Protein AF-A0A497R1B8-F1 (afdb_monomer_lite)

Radius of gyration: 15.4 Å; chains: 1; bounding box: 36×35×42 Å

Structure (mmCIF, N/CA/C/O backbone):
data_AF-A0A497R1B8-F1
#
_entry.id   AF-A0A497R1B8-F1
#
loop_
_atom_site.group_PDB
_atom_site.id
_atom_site.type_symbol
_atom_site.label_atom_id
_atom_site.label_alt_id
_atom_site.label_comp_id
_atom_site.label_asym_id
_atom_site.label_entity_id
_atom_site.label_seq_id
_atom_site.pdbx_PDB_ins_code
_atom_site.Cartn_x
_atom_site.Cartn_y
_atom_site.Cartn_z
_atom_site.occupancy
_atom_site.B_iso_or_equiv
_atom_site.auth_seq_id
_atom_site.auth_comp_id
_atom_site.auth_asym_id
_atom_site.auth_atom_id
_atom_site.pdbx_PDB_model_num
ATOM 1 N N . MET A 1 1 ? 5.845 8.841 -19.211 1.00 58.16 1 MET A N 1
ATOM 2 C CA . MET A 1 1 ? 5.271 8.206 -18.001 1.00 58.16 1 MET A CA 1
ATOM 3 C C . MET A 1 1 ? 5.589 6.725 -17.866 1.00 58.16 1 MET A C 1
ATOM 5 O O . MET A 1 1 ? 6.287 6.414 -16.918 1.00 58.16 1 MET A O 1
ATOM 9 N N . LYS A 1 2 ? 5.209 5.824 -18.794 1.00 64.44 2 LYS A N 1
ATOM 10 C CA . LYS A 1 2 ? 5.626 4.397 -18.723 1.00 64.44 2 LYS A CA 1
ATOM 11 C C . LYS A 1 2 ? 7.143 4.205 -18.540 1.00 64.44 2 LYS A C 1
ATOM 13 O O . LYS A 1 2 ? 7.557 3.346 -17.780 1.00 64.44 2 LYS A O 1
ATOM 18 N N . ARG A 1 3 ? 7.952 5.076 -19.156 1.00 76.25 3 ARG A N 1
ATOM 19 C CA . ARG A 1 3 ? 9.421 5.089 -19.032 1.00 76.25 3 ARG A CA 1
ATOM 20 C C . ARG A 1 3 ? 9.939 5.294 -17.597 1.00 76.25 3 ARG A C 1
ATOM 22 O O . ARG A 1 3 ? 11.052 4.879 -17.313 1.00 76.25 3 ARG A O 1
ATOM 29 N N . PHE A 1 4 ? 9.158 5.913 -16.705 1.00 87.31 4 PHE A N 1
ATOM 30 C CA . PHE A 1 4 ? 9.570 6.095 -15.308 1.00 87.31 4 PHE A CA 1
ATOM 31 C C . PHE A 1 4 ? 9.379 4.833 -14.464 1.00 87.31 4 PHE A C 1
ATOM 33 O O . PHE A 1 4 ? 10.143 4.627 -13.535 1.00 87.31 4 PHE A O 1
ATOM 40 N N . LEU A 1 5 ? 8.431 3.956 -14.818 1.00 90.00 5 LEU A N 1
ATOM 41 C CA . LEU A 1 5 ? 8.238 2.665 -14.139 1.00 90.00 5 LEU A CA 1
ATOM 42 C C . LEU A 1 5 ? 9.390 1.684 -14.401 1.00 90.00 5 LEU A C 1
ATOM 44 O O . LEU A 1 5 ? 9.556 0.724 -13.665 1.00 90.00 5 LEU A O 1
ATOM 48 N N . THR A 1 6 ? 10.191 1.929 -15.435 1.00 91.38 6 THR A N 1
ATOM 49 C CA . THR A 1 6 ? 11.365 1.125 -15.799 1.00 91.38 6 THR A CA 1
ATOM 50 C C . THR A 1 6 ? 12.667 1.911 -15.642 1.00 91.38 6 THR A C 1
ATOM 52 O O . THR A 1 6 ? 13.669 1.563 -16.260 1.00 91.38 6 THR A O 1
ATOM 55 N N . HIS A 1 7 ? 12.647 3.028 -14.911 1.00 93.62 7 HIS A N 1
ATOM 56 C CA . HIS A 1 7 ? 13.843 3.836 -14.686 1.00 93.62 7 HIS A CA 1
ATOM 57 C C . HIS A 1 7 ? 14.803 3.104 -13.739 1.00 93.62 7 HIS A C 1
ATOM 59 O O . HIS A 1 7 ? 14.332 2.413 -12.847 1.00 93.62 7 HIS A O 1
ATOM 65 N N . GLU A 1 8 ? 16.120 3.256 -13.895 1.00 92.81 8 GLU A N 1
ATOM 66 C CA . GLU A 1 8 ? 17.122 2.593 -13.035 1.00 92.81 8 GLU A CA 1
ATOM 67 C C . GLU A 1 8 ? 17.074 3.096 -11.585 1.00 92.81 8 GLU A C 1
ATOM 69 O O . GLU A 1 8 ? 17.085 2.298 -10.650 1.00 92.81 8 GLU A O 1
ATOM 74 N N . GLU A 1 9 ? 16.935 4.412 -11.409 1.00 93.69 9 GLU A N 1
ATOM 75 C CA . GLU A 1 9 ? 16.706 5.064 -10.112 1.00 93.69 9 GLU A CA 1
ATOM 76 C C . GLU A 1 9 ? 15.385 4.605 -9.450 1.00 93.69 9 GLU A C 1
ATOM 78 O O . GLU A 1 9 ? 14.306 4.923 -9.974 1.00 93.69 9 GLU A O 1
ATOM 83 N N . PRO A 1 10 ? 15.432 3.909 -8.296 1.00 93.12 10 PRO A N 1
ATOM 84 C CA . PRO A 1 10 ? 14.233 3.425 -7.615 1.00 93.12 10 PRO A CA 1
ATOM 85 C C . PRO A 1 10 ? 13.273 4.530 -7.188 1.00 93.12 10 PRO A C 1
ATOM 87 O O . PRO A 1 10 ? 12.062 4.375 -7.338 1.00 93.12 10 PRO A O 1
ATOM 90 N N . LEU A 1 11 ? 13.796 5.679 -6.749 1.00 90.06 11 LEU A N 1
ATOM 91 C CA . LEU A 1 11 ? 12.966 6.808 -6.329 1.00 90.06 11 LEU A CA 1
ATOM 92 C C . LEU A 1 11 ? 12.054 7.304 -7.462 1.00 90.06 11 LEU A C 1
ATOM 94 O O . LEU A 1 11 ? 10.923 7.732 -7.231 1.00 90.06 11 LEU A O 1
ATOM 98 N N . LEU A 1 12 ? 12.523 7.242 -8.713 1.00 92.25 12 LEU A N 1
ATOM 99 C CA . LEU A 1 12 ? 11.717 7.629 -9.870 1.00 92.25 12 LEU A CA 1
ATOM 100 C C . LEU A 1 12 ? 10.644 6.589 -10.203 1.00 92.25 12 LEU A C 1
ATOM 102 O O . LEU A 1 12 ? 9.555 6.977 -10.633 1.00 92.25 12 LEU A O 1
ATOM 106 N N . ARG A 1 13 ? 10.907 5.298 -9.963 1.00 94.44 13 ARG A N 1
ATOM 107 C CA . ARG A 1 13 ? 9.890 4.243 -10.097 1.00 94.44 13 ARG A CA 1
ATOM 108 C C . ARG A 1 13 ? 8.805 4.394 -9.037 1.00 94.44 13 ARG A C 1
ATOM 110 O O . ARG A 1 13 ? 7.627 4.411 -9.381 1.00 94.44 13 ARG A O 1
ATOM 117 N N . GLU A 1 14 ? 9.190 4.584 -7.779 1.00 91.88 14 GLU A N 1
ATOM 118 C CA . GLU A 1 14 ? 8.262 4.779 -6.662 1.00 91.88 14 GLU A CA 1
ATOM 119 C C . GLU A 1 14 ? 7.360 6.000 -6.902 1.00 91.88 14 GLU A C 1
ATOM 121 O O . GLU A 1 14 ? 6.130 5.886 -6.900 1.00 91.88 14 GLU A O 1
ATOM 126 N N . LYS A 1 15 ? 7.962 7.154 -7.230 1.00 89.56 15 LYS A N 1
ATOM 127 C CA . LYS A 1 15 ? 7.222 8.380 -7.561 1.00 89.56 15 LYS A CA 1
ATOM 128 C C . LYS A 1 15 ? 6.321 8.208 -8.777 1.00 89.56 15 LYS A C 1
ATOM 130 O O . LYS A 1 15 ? 5.255 8.816 -8.831 1.00 89.56 15 LYS A O 1
ATOM 135 N N . ALA A 1 16 ? 6.708 7.386 -9.751 1.00 92.00 16 ALA A N 1
ATOM 136 C CA . ALA A 1 16 ? 5.845 7.081 -10.882 1.00 92.00 16 ALA A CA 1
ATOM 137 C C . ALA A 1 16 ? 4.613 6.276 -10.458 1.00 92.00 16 ALA A C 1
ATOM 139 O O . ALA A 1 16 ? 3.514 6.616 -10.891 1.00 92.00 16 ALA A O 1
ATOM 140 N N . VAL A 1 17 ? 4.766 5.259 -9.603 1.00 92.25 17 VAL A N 1
ATOM 141 C CA . VAL A 1 17 ? 3.620 4.507 -9.063 1.00 92.25 17 VAL A CA 1
ATOM 142 C C . VAL A 1 17 ? 2.705 5.446 -8.278 1.00 92.25 17 VAL A C 1
ATOM 144 O O . VAL A 1 17 ? 1.513 5.507 -8.570 1.00 92.25 17 VAL A O 1
ATOM 147 N N . GLN A 1 18 ? 3.271 6.246 -7.367 1.00 88.12 18 GLN A N 1
ATOM 148 C CA . GLN A 1 18 ? 2.544 7.261 -6.600 1.00 88.12 18 GLN A CA 1
ATOM 149 C C . GLN A 1 18 ? 1.752 8.214 -7.493 1.00 88.12 18 GLN A C 1
ATOM 151 O O . GLN A 1 18 ? 0.570 8.448 -7.262 1.00 88.12 18 GLN A O 1
ATOM 156 N N . PHE A 1 19 ? 2.416 8.796 -8.489 1.00 87.88 19 PHE A N 1
ATOM 157 C CA . PHE A 1 19 ? 1.807 9.811 -9.331 1.00 87.88 19 PHE A CA 1
ATOM 158 C C . PHE A 1 19 ? 0.716 9.212 -10.215 1.00 87.88 19 PHE A C 1
ATOM 160 O O . PHE A 1 19 ? -0.300 9.854 -10.435 1.00 87.88 19 PHE A O 1
ATOM 167 N N . LEU A 1 20 ? 0.911 7.997 -10.737 1.00 88.62 20 LEU A N 1
ATOM 168 C CA . LEU A 1 20 ? -0.019 7.376 -11.679 1.00 88.62 20 LEU A CA 1
ATOM 169 C C . LEU A 1 20 ? -1.240 6.741 -11.008 1.00 88.62 20 LEU A C 1
ATOM 171 O O . LEU A 1 20 ? -2.282 6.652 -11.657 1.00 88.62 20 LEU A O 1
ATOM 175 N N . GLU A 1 21 ? -1.129 6.307 -9.750 1.00 88.44 21 GLU A N 1
ATOM 176 C CA . GLU A 1 21 ? -2.211 5.650 -9.003 1.00 88.44 21 GLU A CA 1
ATOM 177 C C . GLU A 1 21 ? -3.551 6.402 -9.076 1.00 88.44 21 GLU A C 1
ATOM 179 O O . GLU A 1 21 ? -4.524 5.788 -9.523 1.00 88.44 21 GLU A O 1
ATOM 184 N N . PRO A 1 22 ? -3.650 7.698 -8.717 1.00 84.06 22 PRO A N 1
ATOM 185 C CA . PRO A 1 22 ? -4.937 8.394 -8.714 1.00 84.06 22 PRO A CA 1
ATOM 186 C C . PRO A 1 22 ? -5.556 8.536 -10.112 1.00 84.06 22 PRO A C 1
ATOM 188 O O . PRO A 1 22 ? -6.780 8.514 -10.244 1.00 84.06 22 PRO A O 1
ATOM 191 N N . PHE A 1 23 ? -4.736 8.643 -11.164 1.00 85.19 23 PHE A N 1
ATOM 192 C CA . PHE A 1 23 ? -5.224 8.851 -12.533 1.00 85.19 23 PHE A CA 1
ATOM 193 C C . PHE A 1 23 ? -5.613 7.551 -13.233 1.00 85.19 23 PHE A C 1
ATOM 195 O O . PHE A 1 23 ? -6.577 7.519 -13.996 1.00 85.19 23 PHE A O 1
ATOM 202 N N . LEU A 1 24 ? -4.841 6.484 -13.021 1.00 88.25 24 LEU A N 1
ATOM 203 C CA . LEU A 1 24 ? -5.039 5.217 -13.723 1.00 88.25 24 LEU A CA 1
ATOM 204 C C . LEU A 1 24 ? -5.876 4.222 -12.917 1.00 88.25 24 LEU A C 1
ATOM 206 O O . LEU A 1 24 ? -6.538 3.379 -13.526 1.00 88.25 24 LEU A O 1
ATOM 210 N N . LYS A 1 25 ? -5.887 4.330 -11.583 1.00 89.69 25 LYS A N 1
ATOM 211 C CA . LYS A 1 25 ? -6.623 3.436 -10.679 1.00 89.69 25 LYS A CA 1
ATOM 212 C C . LYS A 1 25 ? -6.328 1.965 -11.016 1.00 89.69 25 LYS A C 1
ATOM 214 O O . LYS A 1 25 ? -5.169 1.600 -11.202 1.00 89.69 25 LYS A O 1
ATOM 219 N N . GLU A 1 26 ? -7.353 1.138 -11.199 1.00 92.25 26 GLU A N 1
ATOM 220 C CA . GLU A 1 26 ? -7.239 -0.276 -11.589 1.00 92.25 26 GLU A CA 1
ATOM 221 C C . GLU A 1 26 ? -6.441 -0.496 -12.886 1.00 92.25 26 GLU A C 1
ATOM 223 O O . GLU A 1 26 ? -5.741 -1.498 -13.029 1.00 92.25 26 GLU A O 1
ATOM 228 N N . LYS A 1 27 ? -6.452 0.464 -13.826 1.00 93.38 27 LYS A N 1
ATOM 229 C CA . LYS A 1 27 ? -5.667 0.367 -15.072 1.00 93.38 27 LYS A CA 1
ATOM 230 C C . LYS A 1 27 ? -4.156 0.437 -14.824 1.00 93.38 27 LYS A C 1
ATOM 232 O O . LYS A 1 27 ? -3.383 0.125 -15.730 1.00 93.38 27 LYS A O 1
ATOM 237 N N . LEU A 1 28 ? -3.722 0.837 -13.625 1.00 94.25 28 LEU A N 1
ATOM 238 C CA . LEU A 1 28 ? -2.319 0.810 -13.219 1.00 94.25 28 LEU A CA 1
ATOM 239 C C . LEU A 1 28 ? -1.827 -0.615 -12.942 1.00 94.25 28 LEU A C 1
ATOM 241 O O . LEU A 1 28 ? -0.655 -0.894 -13.184 1.00 94.25 28 LEU A O 1
ATOM 245 N N . VAL A 1 29 ? -2.704 -1.519 -12.492 1.00 95.12 29 VAL A N 1
ATOM 246 C CA . VAL A 1 29 ? -2.368 -2.900 -12.102 1.00 95.12 29 VAL A CA 1
ATOM 247 C C . VAL A 1 29 ? -1.485 -3.612 -13.135 1.00 95.12 29 VAL A C 1
ATOM 249 O O . VAL A 1 29 ? -0.383 -4.021 -12.768 1.00 95.12 29 VAL A O 1
ATOM 252 N N . PRO A 1 30 ? -1.861 -3.723 -14.427 1.00 95.44 30 PRO A N 1
ATOM 253 C CA . PRO A 1 30 ? -1.022 -4.410 -15.410 1.00 95.44 30 PRO A CA 1
ATOM 254 C C . PRO A 1 30 ? 0.332 -3.726 -15.655 1.00 95.44 30 PRO A C 1
ATOM 256 O O . PRO A 1 30 ? 1.259 -4.373 -16.134 1.00 95.44 30 PRO A O 1
ATOM 259 N N . LEU A 1 31 ? 0.468 -2.433 -15.338 1.00 94.69 31 LEU A N 1
ATOM 260 C CA . LEU A 1 31 ? 1.715 -1.684 -15.510 1.00 94.69 31 LEU A CA 1
ATOM 261 C C . LEU A 1 31 ? 2.685 -1.891 -14.343 1.00 94.69 31 LEU A C 1
ATOM 263 O O . LEU A 1 31 ? 3.893 -1.860 -14.559 1.00 94.69 31 LEU A O 1
ATOM 267 N N . VAL A 1 32 ? 2.168 -2.085 -13.126 1.00 95.38 32 VAL A N 1
ATOM 268 C CA . VAL A 1 32 ? 2.986 -2.206 -11.908 1.00 95.38 32 VAL A CA 1
ATOM 269 C C . VAL A 1 32 ? 3.163 -3.643 -11.439 1.00 95.38 32 VAL A C 1
ATOM 271 O O . VAL A 1 32 ? 4.121 -3.921 -10.731 1.00 95.38 32 VAL A O 1
ATOM 274 N N . LYS A 1 33 ? 2.314 -4.585 -11.876 1.00 95.25 33 LYS A N 1
ATOM 275 C CA . LYS A 1 33 ? 2.440 -6.017 -11.550 1.00 95.25 33 LYS A CA 1
ATOM 276 C C . LYS A 1 33 ? 3.850 -6.586 -11.804 1.00 95.25 33 LYS A C 1
ATOM 278 O O . LYS A 1 33 ? 4.314 -7.348 -10.955 1.00 95.25 33 LYS A O 1
ATOM 283 N N . PRO A 1 34 ? 4.580 -6.207 -12.877 1.00 94.94 34 PRO A N 1
ATOM 284 C CA . PRO A 1 34 ? 5.965 -6.649 -13.070 1.00 94.94 34 PRO A CA 1
ATOM 285 C C . PRO A 1 34 ? 6.945 -6.175 -11.983 1.00 94.94 34 PRO A C 1
ATOM 287 O O . PRO A 1 34 ? 7.957 -6.828 -11.755 1.00 94.94 34 PRO A O 1
ATOM 290 N N . LEU A 1 35 ? 6.639 -5.072 -11.294 1.00 95.19 35 LEU A N 1
ATOM 291 C CA . LEU A 1 35 ? 7.477 -4.459 -10.257 1.00 95.19 35 LEU A CA 1
ATOM 292 C C . LEU A 1 35 ? 7.221 -5.031 -8.852 1.00 95.19 35 LEU A C 1
ATOM 294 O O . LEU A 1 35 ? 7.797 -4.556 -7.881 1.00 95.19 35 LEU A O 1
ATOM 298 N N . ARG A 1 36 ? 6.377 -6.060 -8.692 1.00 94.44 36 ARG A N 1
ATOM 299 C CA . ARG A 1 36 ? 6.066 -6.626 -7.360 1.00 94.44 36 ARG A CA 1
ATOM 300 C C . ARG A 1 36 ? 7.283 -7.210 -6.625 1.00 94.44 36 ARG A C 1
ATOM 302 O O . ARG A 1 36 ? 7.242 -7.396 -5.416 1.00 94.44 36 ARG A O 1
ATOM 309 N N . ASN A 1 37 ? 8.347 -7.518 -7.364 1.00 94.06 37 ASN A N 1
ATOM 310 C CA . ASN A 1 37 ? 9.624 -8.018 -6.850 1.00 94.06 37 ASN A CA 1
ATOM 311 C C . ASN A 1 37 ? 10.754 -7.002 -7.076 1.00 94.06 37 ASN A C 1
ATOM 313 O O . ASN A 1 37 ? 11.901 -7.396 -7.275 1.00 94.06 37 ASN A O 1
ATOM 317 N N . ASP A 1 38 ? 10.426 -5.709 -7.146 1.00 96.06 38 ASP A N 1
ATOM 318 C CA . ASP A 1 38 ? 11.434 -4.663 -7.284 1.00 96.06 38 ASP A CA 1
ATOM 319 C C . ASP A 1 38 ? 12.460 -4.759 -6.137 1.00 96.06 38 ASP A C 1
ATOM 321 O O . ASP A 1 38 ? 12.060 -4.959 -4.989 1.00 96.06 38 ASP A O 1
ATOM 325 N N . PRO A 1 39 ? 13.772 -4.633 -6.412 1.00 93.44 39 PRO A N 1
ATOM 326 C CA . PRO A 1 39 ? 14.798 -4.705 -5.371 1.00 93.44 39 PRO A CA 1
ATOM 327 C C . PRO A 1 39 ? 14.697 -3.574 -4.340 1.00 93.44 39 PRO A C 1
ATOM 329 O O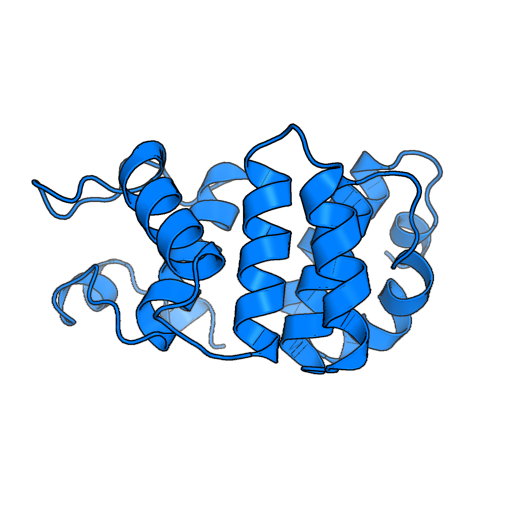 . PRO A 1 39 ? 15.244 -3.694 -3.246 1.00 93.44 39 PRO A O 1
ATOM 332 N N . SER A 1 40 ? 14.029 -2.467 -4.671 1.00 93.88 40 SER A N 1
ATOM 333 C CA . SER A 1 40 ? 13.747 -1.404 -3.715 1.00 93.88 40 SER A CA 1
ATOM 334 C C . SER A 1 40 ? 12.474 -1.708 -2.932 1.00 93.88 40 SER A C 1
ATOM 336 O O . SER A 1 40 ? 11.388 -1.773 -3.508 1.00 93.88 40 SER A O 1
ATOM 338 N N . LEU A 1 41 ? 12.597 -1.804 -1.604 1.00 92.19 41 LEU A N 1
ATOM 339 C CA . LEU A 1 41 ? 11.455 -1.985 -0.700 1.00 92.19 41 LEU A CA 1
ATOM 340 C C . LEU A 1 41 ? 10.437 -0.836 -0.796 1.00 92.19 41 LEU A C 1
ATOM 342 O O . LEU A 1 41 ? 9.236 -1.081 -0.691 1.00 92.19 41 LEU A O 1
ATOM 346 N N . ALA A 1 42 ? 10.886 0.392 -1.071 1.00 90.88 42 ALA A N 1
ATOM 347 C CA . ALA A 1 42 ? 10.004 1.535 -1.315 1.00 90.88 42 ALA A CA 1
ATOM 348 C C . ALA A 1 42 ? 9.119 1.311 -2.552 1.00 90.88 42 ALA A C 1
ATOM 350 O O . ALA A 1 42 ? 7.898 1.461 -2.505 1.00 90.88 42 ALA A O 1
ATOM 351 N N . VAL A 1 43 ? 9.718 0.866 -3.663 1.00 94.56 43 VAL A N 1
ATOM 352 C CA . VAL A 1 43 ? 8.963 0.543 -4.883 1.00 94.56 43 VAL A CA 1
ATOM 353 C C . VAL A 1 43 ? 8.057 -0.661 -4.641 1.00 94.56 43 VAL A C 1
ATOM 355 O O . VAL A 1 43 ? 6.870 -0.610 -4.959 1.00 94.56 43 VAL A O 1
ATOM 358 N N . GLN A 1 44 ? 8.596 -1.728 -4.054 1.00 95.75 44 GLN A N 1
ATOM 359 C CA . GLN A 1 44 ? 7.865 -2.960 -3.789 1.00 95.75 44 GLN A CA 1
ATOM 360 C C . GLN A 1 44 ? 6.638 -2.717 -2.902 1.00 95.75 44 GLN A C 1
ATOM 362 O O . GLN A 1 44 ? 5.542 -3.138 -3.267 1.00 95.75 44 GLN A O 1
ATOM 367 N N . SER A 1 45 ? 6.786 -2.016 -1.776 1.00 92.00 45 SER A N 1
ATOM 368 C CA . SER A 1 45 ? 5.674 -1.707 -0.866 1.00 92.00 45 SER A CA 1
ATOM 369 C C . SER A 1 45 ? 4.577 -0.903 -1.556 1.00 92.00 45 SER A C 1
ATOM 371 O O . SER A 1 45 ? 3.398 -1.249 -1.453 1.00 92.00 45 SER A O 1
ATOM 373 N N . ARG A 1 46 ? 4.950 0.100 -2.361 1.00 92.19 46 ARG A N 1
ATOM 374 C CA . ARG A 1 46 ? 3.997 0.894 -3.142 1.00 92.19 46 ARG A CA 1
ATOM 375 C C . ARG A 1 46 ? 3.259 0.061 -4.188 1.00 92.19 46 ARG A C 1
ATOM 377 O O . ARG A 1 46 ? 2.061 0.244 -4.391 1.00 92.19 46 ARG A O 1
ATOM 384 N N . VAL A 1 47 ? 3.957 -0.858 -4.852 1.00 95.44 47 VAL A N 1
ATOM 385 C CA . VAL A 1 47 ? 3.366 -1.772 -5.837 1.00 95.44 47 VAL A CA 1
ATOM 386 C C . VAL A 1 47 ? 2.410 -2.749 -5.159 1.00 95.44 47 VAL A C 1
ATOM 388 O O . VAL A 1 47 ? 1.284 -2.900 -5.625 1.00 95.44 47 VAL A O 1
ATOM 391 N N . LEU A 1 48 ? 2.824 -3.385 -4.062 1.00 95.06 48 LEU A N 1
ATOM 392 C CA . LEU A 1 48 ? 1.995 -4.338 -3.321 1.00 95.06 48 LEU A CA 1
ATOM 393 C C . LEU A 1 48 ? 0.737 -3.678 -2.758 1.00 95.06 48 LEU A C 1
ATOM 395 O O . LEU A 1 48 ? -0.338 -4.261 -2.856 1.00 95.06 48 LEU A O 1
ATOM 399 N N . TRP A 1 49 ? 0.847 -2.437 -2.281 1.00 92.06 49 TRP A N 1
ATOM 400 C CA . TRP A 1 49 ? -0.299 -1.600 -1.938 1.00 92.06 49 TRP A CA 1
ATOM 401 C C . TRP A 1 49 ? -1.276 -1.441 -3.111 1.00 92.06 49 TRP A C 1
ATOM 403 O O . TRP A 1 49 ? -2.459 -1.754 -2.979 1.00 92.06 49 TRP A O 1
ATOM 413 N N . VAL A 1 50 ? -0.792 -0.990 -4.275 1.00 93.19 50 VAL A N 1
ATOM 414 C CA . VAL A 1 50 ? -1.636 -0.787 -5.466 1.00 93.19 50 VAL A CA 1
ATOM 415 C C . VAL A 1 50 ? -2.304 -2.093 -5.894 1.00 93.19 50 VAL A C 1
ATOM 417 O O . VAL A 1 50 ? -3.489 -2.097 -6.228 1.00 93.19 50 VAL A O 1
ATOM 420 N N . LEU A 1 51 ? -1.566 -3.204 -5.878 1.00 95.25 51 LEU A N 1
ATOM 421 C CA . LEU A 1 51 ? -2.115 -4.511 -6.219 1.00 95.25 51 LEU A CA 1
ATOM 422 C C . LEU A 1 51 ? -3.206 -4.919 -5.221 1.00 95.25 51 LEU A C 1
ATOM 424 O O . LEU A 1 51 ? -4.334 -5.148 -5.641 1.00 95.25 51 LEU A O 1
ATOM 428 N N . ALA A 1 52 ? -2.924 -4.908 -3.917 1.00 91.50 52 ALA A N 1
ATOM 429 C CA . ALA A 1 52 ? -3.904 -5.250 -2.887 1.00 91.50 52 ALA A CA 1
ATOM 430 C C . ALA A 1 52 ? -5.171 -4.388 -2.978 1.00 91.50 52 ALA A C 1
ATOM 432 O O . ALA A 1 52 ? -6.283 -4.910 -2.918 1.00 91.50 52 ALA A O 1
ATOM 433 N N . LYS A 1 53 ? -5.014 -3.081 -3.216 1.00 87.94 53 LYS A N 1
ATOM 434 C CA . LYS A 1 53 ? -6.126 -2.134 -3.338 1.00 87.94 53 LYS A CA 1
ATOM 435 C C . LYS A 1 53 ? -7.072 -2.428 -4.487 1.00 87.94 53 LYS A C 1
ATOM 437 O O . LYS A 1 53 ? -8.285 -2.336 -4.304 1.00 87.94 53 LYS A O 1
ATOM 442 N N . TYR A 1 54 ? -6.536 -2.751 -5.657 1.00 90.75 54 TYR A N 1
ATOM 443 C CA . TYR A 1 54 ? -7.349 -2.891 -6.864 1.00 90.75 54 TYR A CA 1
ATOM 444 C C . TYR A 1 54 ? -7.685 -4.338 -7.221 1.00 90.75 54 TYR A C 1
ATOM 446 O O . TYR A 1 54 ? -8.605 -4.553 -8.004 1.00 90.75 54 TYR A O 1
ATOM 454 N N . THR A 1 55 ? -6.975 -5.328 -6.674 1.00 90.88 55 THR A N 1
ATOM 455 C CA . THR A 1 55 ? -7.215 -6.744 -6.995 1.00 90.88 55 THR A CA 1
ATOM 456 C C . THR A 1 55 ? -7.681 -7.566 -5.804 1.00 90.88 55 THR A C 1
ATOM 458 O O . THR A 1 55 ? -8.426 -8.522 -6.003 1.00 90.88 55 THR A O 1
ATOM 461 N N . ARG A 1 56 ? -7.265 -7.208 -4.580 1.00 86.06 56 ARG A N 1
ATOM 462 C CA . ARG A 1 56 ? -7.519 -7.987 -3.355 1.00 86.06 56 ARG A CA 1
ATOM 463 C C . ARG A 1 56 ? -7.118 -9.471 -3.493 1.00 86.06 56 ARG A C 1
ATOM 465 O O . ARG A 1 56 ? -7.739 -10.346 -2.895 1.00 86.06 56 ARG A O 1
ATOM 472 N N . GLU A 1 57 ? -6.093 -9.756 -4.306 1.00 89.38 57 GLU A N 1
ATOM 473 C CA . GLU A 1 57 ? -5.547 -11.107 -4.530 1.00 89.38 57 GLU A CA 1
ATOM 474 C C . GLU A 1 57 ? -4.954 -11.658 -3.215 1.00 89.38 57 GLU A C 1
ATOM 476 O O . GLU A 1 57 ? -3.979 -11.111 -2.694 1.00 89.38 57 GLU A O 1
ATOM 481 N N . LYS A 1 58 ? -5.514 -12.757 -2.681 1.00 86.12 58 LYS A N 1
ATOM 482 C CA . LYS A 1 58 ? -5.042 -13.398 -1.433 1.00 86.12 58 LYS A CA 1
ATOM 483 C C . LYS A 1 58 ? -3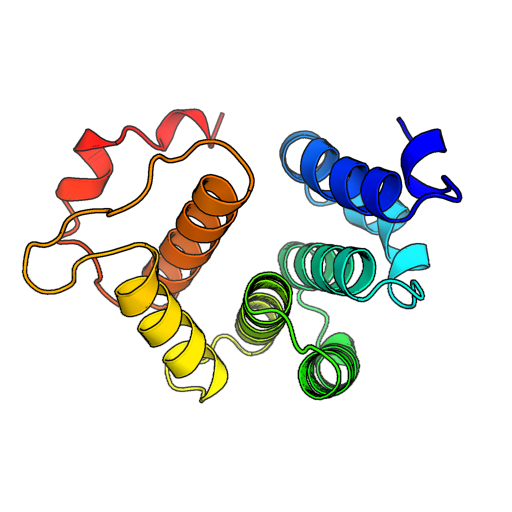.637 -13.977 -1.554 1.00 86.12 58 LYS A C 1
ATOM 485 O O . LYS A 1 58 ? -2.930 -14.131 -0.565 1.00 86.12 58 LYS A O 1
ATOM 490 N N . GLU A 1 59 ? -3.213 -14.272 -2.774 1.00 89.62 59 GLU A N 1
ATOM 491 C CA . GLU A 1 59 ? -1.882 -14.768 -3.102 1.00 89.62 59 GLU A CA 1
ATOM 492 C C . GLU A 1 59 ? -0.779 -13.742 -2.790 1.00 89.62 59 GLU A C 1
ATOM 494 O O . GLU A 1 59 ? 0.390 -14.111 -2.701 1.00 89.62 59 GLU A O 1
ATOM 499 N N . LEU A 1 60 ? -1.130 -12.461 -2.606 1.00 89.69 60 LEU A N 1
ATOM 500 C CA . LEU A 1 60 ? -0.184 -11.417 -2.213 1.00 89.69 60 LEU A CA 1
ATOM 501 C C . LEU A 1 60 ? 0.157 -11.450 -0.717 1.00 89.69 60 LEU A C 1
ATOM 503 O O . LEU A 1 60 ? 1.167 -10.866 -0.338 1.00 89.69 60 LEU A O 1
ATOM 507 N N . THR A 1 61 ? -0.628 -12.129 0.128 1.00 86.69 61 THR A N 1
ATOM 508 C CA . THR A 1 61 ? -0.457 -12.116 1.592 1.00 86.69 61 THR A CA 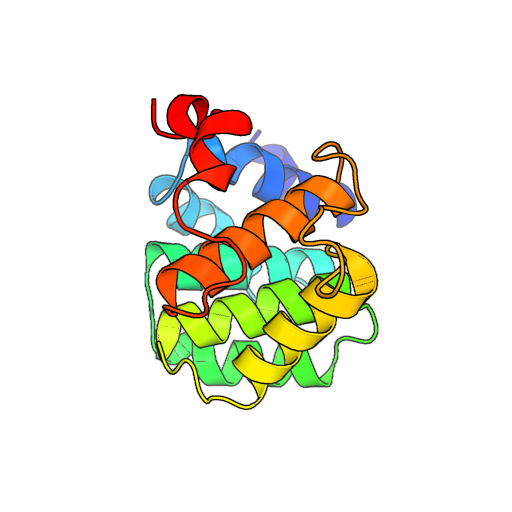1
ATOM 509 C C . THR A 1 61 ? 0.954 -12.509 2.021 1.00 86.69 61 THR A C 1
ATOM 511 O O . THR A 1 61 ? 1.628 -11.729 2.687 1.00 86.69 61 THR A O 1
ATOM 514 N N . GLU A 1 62 ? 1.444 -13.671 1.584 1.00 87.88 62 GLU A N 1
ATOM 515 C CA . GLU A 1 62 ? 2.794 -14.145 1.932 1.00 87.88 62 GLU A CA 1
ATOM 516 C C . GLU A 1 62 ? 3.883 -13.183 1.446 1.00 87.88 62 GLU A C 1
ATOM 518 O O . GLU A 1 62 ? 4.859 -12.917 2.144 1.00 87.88 62 GLU A O 1
ATOM 523 N N . GLN A 1 63 ? 3.692 -12.603 0.259 1.00 92.31 63 GLN A N 1
ATOM 524 C CA . GLN A 1 63 ? 4.633 -11.644 -0.307 1.00 92.31 63 GLN A CA 1
ATOM 525 C C . GLN A 1 63 ? 4.681 -10.344 0.505 1.00 92.31 63 GLN A C 1
ATOM 527 O O . GLN A 1 63 ? 5.754 -9.780 0.713 1.00 92.31 63 GLN A O 1
ATOM 532 N N . ILE A 1 64 ? 3.528 -9.867 0.970 1.00 88.88 64 ILE A N 1
ATOM 533 C CA . ILE A 1 64 ? 3.441 -8.663 1.792 1.00 88.88 64 ILE A CA 1
ATOM 534 C C . ILE A 1 64 ? 4.035 -8.918 3.184 1.00 88.88 64 ILE A C 1
ATOM 536 O O . ILE A 1 64 ? 4.758 -8.065 3.695 1.00 88.88 64 ILE A O 1
ATOM 540 N N . MET A 1 65 ? 3.807 -10.099 3.767 1.00 84.94 65 MET A N 1
ATOM 541 C CA . MET A 1 65 ? 4.414 -10.507 5.040 1.00 84.94 65 MET A CA 1
ATOM 542 C C . MET A 1 65 ? 5.943 -10.616 4.944 1.00 84.94 65 MET A C 1
ATOM 544 O O . MET A 1 65 ? 6.656 -10.122 5.817 1.00 84.94 65 MET A O 1
ATOM 548 N N . ASP A 1 66 ? 6.468 -11.216 3.873 1.00 88.69 66 ASP A N 1
ATOM 549 C CA . ASP A 1 66 ? 7.912 -11.286 3.621 1.00 88.69 66 ASP A CA 1
ATOM 550 C C . ASP A 1 66 ? 8.529 -9.890 3.448 1.00 88.69 66 ASP A C 1
ATOM 552 O O . ASP A 1 66 ? 9.589 -9.607 4.010 1.00 88.69 66 ASP A O 1
ATOM 556 N N . ALA A 1 67 ? 7.848 -8.992 2.729 1.00 89.62 67 ALA A N 1
ATOM 557 C CA . ALA A 1 67 ? 8.275 -7.603 2.614 1.00 89.62 67 ALA A CA 1
ATOM 558 C C . ALA A 1 67 ? 8.274 -6.902 3.985 1.00 89.62 67 ALA A C 1
ATOM 560 O O . ALA A 1 67 ? 9.275 -6.281 4.332 1.00 89.62 67 ALA A O 1
ATOM 561 N N . LEU A 1 68 ? 7.224 -7.057 4.803 1.00 84.81 68 LEU A N 1
ATOM 562 C CA . LEU A 1 68 ? 7.134 -6.447 6.140 1.00 84.81 68 LEU A CA 1
ATOM 563 C C . LEU A 1 68 ? 8.305 -6.832 7.039 1.00 84.81 68 LEU A C 1
ATOM 565 O O . LEU A 1 68 ? 8.863 -5.972 7.714 1.00 84.81 68 LEU A O 1
ATOM 569 N N . ASN A 1 69 ? 8.724 -8.097 7.002 1.00 84.44 69 ASN A N 1
ATOM 570 C CA . ASN A 1 69 ? 9.857 -8.583 7.793 1.00 84.44 69 ASN A CA 1
ATOM 571 C C . ASN A 1 69 ? 11.203 -7.953 7.395 1.00 84.44 69 ASN A C 1
ATOM 573 O O . ASN A 1 69 ? 12.169 -8.043 8.152 1.00 84.44 69 ASN A O 1
ATOM 577 N N . LYS A 1 70 ? 11.288 -7.338 6.210 1.00 86.12 70 LYS A N 1
ATOM 578 C CA . LYS A 1 70 ? 12.501 -6.704 5.673 1.00 86.12 70 LYS A CA 1
ATOM 579 C C . LYS A 1 70 ? 12.506 -5.189 5.842 1.00 86.12 70 LYS A C 1
ATOM 581 O O . LYS A 1 70 ? 13.561 -4.574 5.694 1.00 86.12 70 LYS A O 1
ATOM 586 N N . VAL A 1 71 ? 11.352 -4.577 6.105 1.00 83.38 71 VAL A N 1
ATOM 587 C CA . VAL A 1 71 ? 11.244 -3.122 6.167 1.00 83.38 71 VAL A CA 1
ATOM 588 C C . VAL A 1 71 ? 11.755 -2.583 7.500 1.00 83.38 71 VAL A C 1
ATOM 590 O O . VAL A 1 71 ? 11.290 -2.964 8.572 1.00 83.38 71 VAL A O 1
ATOM 593 N N . VAL A 1 72 ? 12.659 -1.610 7.405 1.00 77.69 72 VAL A N 1
ATOM 594 C CA . VAL A 1 72 ? 13.180 -0.835 8.542 1.00 77.69 72 VAL A CA 1
ATOM 595 C C . VAL A 1 72 ? 12.472 0.517 8.680 1.00 77.69 72 VAL A C 1
ATOM 597 O O . VAL A 1 72 ? 12.348 1.035 9.784 1.00 77.69 72 VAL A O 1
ATOM 600 N N . GLU A 1 73 ? 11.995 1.068 7.565 1.00 73.88 73 GLU A N 1
ATOM 601 C CA . GLU A 1 73 ? 11.392 2.396 7.481 1.00 73.88 73 GLU A CA 1
ATOM 602 C C . GLU A 1 73 ? 9.877 2.358 7.713 1.00 73.88 73 GLU A C 1
ATOM 604 O O . GLU A 1 73 ? 9.141 1.550 7.144 1.00 73.88 73 GLU A O 1
ATOM 609 N N . ASP A 1 74 ? 9.393 3.288 8.529 1.00 70.94 74 ASP A N 1
ATOM 610 C CA . ASP A 1 74 ? 7.993 3.347 8.948 1.00 70.94 74 ASP A CA 1
ATOM 611 C C . ASP A 1 74 ? 7.017 3.502 7.760 1.00 70.94 74 ASP A C 1
ATOM 613 O O . ASP A 1 74 ? 5.922 2.939 7.759 1.00 70.94 74 ASP A O 1
ATOM 617 N N . THR A 1 75 ? 7.416 4.233 6.714 1.00 73.94 75 THR A N 1
ATOM 618 C CA . THR A 1 75 ? 6.547 4.547 5.565 1.00 73.94 75 THR A CA 1
ATOM 619 C C . THR A 1 75 ? 6.177 3.295 4.767 1.00 73.94 75 THR A C 1
ATOM 621 O O . THR A 1 75 ? 5.017 3.088 4.410 1.00 73.94 75 THR A O 1
ATOM 624 N N . GLU A 1 76 ? 7.141 2.425 4.499 1.00 82.12 76 GLU A N 1
ATOM 625 C CA . GLU A 1 76 ? 6.948 1.177 3.776 1.00 82.12 76 GLU A CA 1
ATOM 626 C C . GLU A 1 76 ? 6.182 0.157 4.628 1.00 82.12 76 GLU A C 1
ATOM 628 O O . GLU A 1 76 ? 5.333 -0.560 4.089 1.00 82.12 76 GLU A O 1
ATOM 633 N N . GLN A 1 77 ? 6.404 0.130 5.953 1.00 80.81 77 GLN A N 1
ATOM 634 C CA . GLN A 1 77 ? 5.641 -0.734 6.866 1.00 80.81 77 GLN A CA 1
ATOM 635 C C . GLN A 1 77 ? 4.152 -0.401 6.803 1.00 80.81 77 GLN A C 1
ATOM 637 O O . GLN A 1 77 ? 3.323 -1.306 6.721 1.00 80.81 77 GLN A O 1
ATOM 642 N N . ILE A 1 78 ? 3.810 0.890 6.765 1.00 79.31 78 ILE A N 1
ATOM 643 C CA . ILE A 1 78 ? 2.428 1.350 6.613 1.00 79.31 78 ILE A CA 1
ATOM 644 C C . ILE A 1 78 ? 1.812 0.815 5.327 1.00 79.31 78 ILE A C 1
ATOM 646 O O . ILE A 1 78 ? 0.732 0.233 5.382 1.00 79.31 78 ILE A O 1
ATOM 650 N N . PHE A 1 79 ? 2.464 1.012 4.174 1.00 83.75 79 PHE A N 1
ATOM 651 C CA . PHE A 1 79 ? 1.908 0.592 2.882 1.00 83.75 79 PHE A CA 1
ATOM 652 C C . PHE A 1 79 ? 1.635 -0.910 2.837 1.00 83.75 79 PHE A C 1
ATOM 654 O O . PHE A 1 79 ? 0.615 -1.338 2.298 1.00 83.75 79 PHE A O 1
ATOM 661 N N . LEU A 1 80 ? 2.522 -1.710 3.422 1.00 86.50 80 LEU A N 1
ATOM 662 C CA . LEU A 1 80 ? 2.377 -3.159 3.461 1.00 86.50 80 LEU A CA 1
ATOM 663 C C . LEU A 1 80 ? 1.307 -3.611 4.468 1.00 86.50 80 LEU A C 1
ATOM 665 O O . LEU A 1 80 ? 0.475 -4.449 4.132 1.00 86.50 80 LEU A O 1
ATOM 669 N N . ALA A 1 81 ? 1.259 -3.029 5.668 1.00 81.50 81 ALA A N 1
ATOM 670 C CA . ALA A 1 81 ? 0.214 -3.330 6.649 1.00 81.50 81 ALA A CA 1
ATOM 671 C C . ALA A 1 81 ? -1.182 -2.956 6.115 1.00 81.50 81 ALA A C 1
ATOM 673 O O . ALA A 1 81 ? -2.140 -3.722 6.221 1.00 81.50 81 ALA A O 1
ATOM 674 N N . ALA A 1 82 ? -1.267 -1.808 5.446 1.00 80.88 82 ALA A N 1
ATOM 675 C CA . ALA A 1 82 ? -2.433 -1.349 4.709 1.00 80.88 82 ALA A CA 1
ATOM 676 C C . ALA A 1 82 ? -2.836 -2.314 3.576 1.00 80.88 82 ALA A C 1
ATOM 678 O O . ALA A 1 82 ? -4.019 -2.605 3.393 1.00 80.88 82 ALA A O 1
ATOM 679 N N . ALA A 1 83 ? -1.861 -2.842 2.830 1.00 87.19 83 ALA A N 1
ATOM 680 C CA . ALA A 1 83 ? -2.095 -3.828 1.780 1.00 87.19 83 ALA A CA 1
ATOM 681 C C . ALA A 1 83 ? -2.663 -5.144 2.339 1.00 87.19 83 ALA A C 1
ATOM 683 O O . ALA A 1 83 ? -3.617 -5.678 1.776 1.00 87.19 83 ALA A O 1
ATOM 684 N N . LEU A 1 84 ? -2.137 -5.640 3.467 1.00 83.31 84 LEU A N 1
ATOM 685 C CA . LEU A 1 84 ? -2.680 -6.829 4.139 1.00 83.31 84 LEU A CA 1
ATOM 686 C C . LEU A 1 84 ? -4.121 -6.625 4.578 1.00 83.31 84 LEU A C 1
ATOM 688 O O . LEU A 1 84 ? -4.960 -7.496 4.348 1.00 83.31 84 LEU A O 1
ATOM 692 N N . TYR A 1 85 ? -4.428 -5.463 5.153 1.00 79.44 85 TYR A N 1
ATOM 693 C CA . TYR A 1 85 ? -5.797 -5.140 5.530 1.00 79.44 85 TYR A CA 1
ATOM 694 C C . TYR A 1 85 ? -6.743 -5.185 4.325 1.00 79.44 85 TYR A C 1
ATOM 696 O O . TYR A 1 85 ? -7.833 -5.732 4.426 1.00 79.44 85 TYR A O 1
ATOM 704 N N . LEU A 1 86 ? -6.344 -4.679 3.158 1.00 81.56 86 LEU A N 1
ATOM 705 C CA . LEU A 1 86 ? -7.219 -4.710 1.980 1.00 81.56 86 LEU A CA 1
ATOM 706 C C . LEU A 1 86 ? -7.509 -6.125 1.462 1.00 81.56 86 LEU A C 1
ATOM 708 O O . LEU A 1 86 ? -8.525 -6.331 0.792 1.00 81.56 86 LEU A O 1
ATOM 712 N N . ILE A 1 87 ? -6.648 -7.088 1.791 1.00 82.12 87 ILE A N 1
ATOM 713 C CA . ILE A 1 87 ? -6.811 -8.498 1.433 1.00 82.12 87 ILE A CA 1
ATOM 714 C C . ILE A 1 87 ? -7.642 -9.254 2.481 1.00 82.12 87 ILE A C 1
ATOM 716 O O . ILE A 1 87 ? -8.516 -10.036 2.105 1.00 82.12 87 ILE A O 1
ATOM 720 N N . ASP A 1 88 ? -7.385 -9.031 3.775 1.00 75.12 88 ASP A N 1
ATOM 721 C CA . ASP A 1 88 ? -7.963 -9.826 4.877 1.00 75.12 88 ASP A CA 1
ATOM 722 C C . ASP A 1 88 ? -9.078 -9.100 5.666 1.00 75.12 88 ASP A C 1
ATOM 724 O O . ASP A 1 88 ? -9.802 -9.711 6.445 1.00 75.12 88 ASP A O 1
ATOM 728 N N . ASN A 1 89 ? -9.264 -7.796 5.430 1.00 67.31 89 ASN A N 1
ATOM 729 C CA . ASN A 1 89 ? -10.315 -6.900 5.942 1.00 67.31 89 ASN A CA 1
ATOM 730 C C . ASN A 1 89 ? -10.675 -7.094 7.426 1.00 67.31 89 ASN A C 1
ATOM 732 O O . ASN A 1 89 ? -11.842 -6.974 7.802 1.00 67.31 89 ASN A O 1
ATOM 736 N N . SER A 1 90 ? -9.689 -7.421 8.266 1.00 70.75 90 SER A N 1
ATOM 737 C CA . SER A 1 90 ? -9.873 -7.651 9.699 1.00 70.75 90 SER A CA 1
ATOM 738 C C . SER A 1 90 ? -9.416 -6.427 10.499 1.00 70.75 90 SER A C 1
ATOM 740 O O . SER A 1 90 ? -8.212 -6.202 10.638 1.00 70.75 90 SER A O 1
ATOM 742 N N . PRO A 1 91 ? -10.341 -5.640 11.086 1.00 64.62 91 PRO A N 1
ATOM 743 C CA . PRO A 1 91 ? -9.996 -4.454 11.875 1.00 64.62 91 PRO A CA 1
ATOM 744 C C . PRO A 1 91 ? -9.224 -4.760 13.164 1.00 64.62 91 PRO A C 1
ATOM 746 O O . PRO A 1 91 ? -8.662 -3.859 13.782 1.00 64.62 91 PRO A O 1
ATOM 749 N N . GLN A 1 92 ? -9.243 -6.022 13.603 1.00 67.75 92 GLN A N 1
ATOM 750 C CA . GLN A 1 92 ? -8.595 -6.486 14.831 1.00 67.75 92 GLN A CA 1
ATOM 751 C C . GLN A 1 92 ? -7.254 -7.177 14.572 1.00 67.75 92 GLN A C 1
ATOM 753 O O . GLN A 1 92 ? -6.655 -7.706 15.509 1.00 67.75 92 GLN A O 1
ATOM 758 N N . SER A 1 93 ? -6.778 -7.204 13.322 1.00 69.00 93 SER A N 1
ATOM 759 C CA . SER A 1 93 ? -5.459 -7.757 13.035 1.00 69.00 93 SER A CA 1
ATOM 760 C C . SER A 1 93 ? -4.366 -6.938 13.726 1.00 69.00 93 SER A C 1
ATOM 762 O O . SER A 1 93 ? -4.516 -5.742 14.007 1.00 69.00 93 SER A O 1
ATOM 764 N N . ARG A 1 94 ? -3.237 -7.588 14.011 1.00 67.38 94 ARG A N 1
ATOM 765 C CA . ARG A 1 94 ? -2.073 -6.935 14.618 1.00 67.38 94 ARG A CA 1
ATOM 766 C C . ARG A 1 94 ? -1.573 -5.784 13.739 1.00 67.38 94 ARG A C 1
ATOM 768 O O . ARG A 1 94 ? -1.163 -4.747 14.251 1.00 67.38 94 ARG A O 1
ATOM 775 N N . GLU A 1 95 ? -1.640 -5.968 12.430 1.00 68.50 95 GLU A N 1
ATOM 776 C CA . GLU A 1 95 ? -1.261 -5.010 11.398 1.00 68.50 95 GLU A CA 1
ATOM 777 C C . GLU A 1 95 ? -2.172 -3.781 11.445 1.00 68.50 95 GLU A C 1
ATOM 779 O O . GLU A 1 95 ? -1.693 -2.653 11.357 1.00 68.50 95 GLU A O 1
ATOM 784 N N . MET A 1 96 ? -3.476 -3.978 11.666 1.00 71.06 96 MET A N 1
ATOM 785 C CA . MET A 1 96 ? -4.424 -2.875 11.783 1.00 71.06 96 MET A CA 1
ATOM 786 C C . MET A 1 96 ? -4.224 -2.074 13.073 1.00 71.06 96 MET A C 1
ATOM 788 O O . MET A 1 96 ? -4.290 -0.842 13.060 1.00 71.06 96 MET A O 1
ATOM 792 N N . LEU A 1 97 ? -3.930 -2.757 14.182 1.00 71.56 97 LEU A N 1
ATOM 793 C CA . LEU A 1 97 ? -3.558 -2.098 15.435 1.00 71.56 97 LEU A CA 1
ATOM 794 C C . LEU A 1 97 ? -2.275 -1.278 15.266 1.00 71.56 97 LEU A C 1
ATOM 796 O O . LEU A 1 97 ? -2.237 -0.126 15.690 1.00 71.56 97 LEU A O 1
ATOM 800 N N . PHE A 1 98 ? -1.271 -1.815 14.566 1.00 72.75 98 PHE A N 1
ATOM 801 C CA . PHE A 1 98 ? -0.064 -1.066 14.222 1.00 72.75 98 PHE A CA 1
ATOM 802 C C . PHE A 1 98 ? -0.381 0.176 13.380 1.00 72.75 98 PHE A C 1
ATOM 804 O O . PHE A 1 98 ? 0.059 1.266 13.728 1.00 72.75 98 PHE A O 1
ATOM 811 N N . VAL A 1 99 ? -1.180 0.044 12.315 1.00 72.75 99 VAL A N 1
ATOM 812 C CA . VAL A 1 99 ? -1.572 1.174 11.452 1.00 72.75 99 VAL A CA 1
ATOM 813 C C . VAL A 1 99 ? -2.297 2.258 12.258 1.00 72.75 99 VAL A C 1
ATOM 815 O O . VAL A 1 99 ? -2.019 3.447 12.092 1.00 72.75 99 VAL A O 1
ATOM 818 N N . LYS A 1 100 ? -3.189 1.861 13.174 1.00 73.69 100 LYS A N 1
ATOM 819 C CA . LYS A 1 100 ? -3.884 2.778 14.086 1.00 73.69 100 LYS A CA 1
ATOM 820 C C . LYS A 1 100 ? -2.912 3.509 15.013 1.00 73.69 100 LYS A C 1
ATOM 822 O O . LYS A 1 100 ? -2.971 4.737 15.119 1.00 73.69 100 LYS A O 1
ATOM 827 N N . ASP A 1 101 ? -2.032 2.771 15.681 1.00 77.31 101 ASP A N 1
ATOM 828 C CA . ASP A 1 101 ? -1.074 3.332 16.633 1.00 77.31 101 ASP A CA 1
ATOM 829 C C . ASP A 1 101 ? -0.083 4.258 15.926 1.00 77.31 101 ASP A C 1
ATOM 831 O O . ASP A 1 101 ? 0.207 5.356 16.410 1.00 77.31 101 ASP A O 1
ATOM 835 N N . PHE A 1 102 ? 0.364 3.867 14.731 1.00 76.81 102 PHE A N 1
ATOM 836 C CA . PHE A 1 102 ? 1.196 4.686 13.865 1.00 76.81 102 PHE A CA 1
ATOM 837 C C . PHE A 1 102 ? 0.511 6.015 13.532 1.00 76.81 102 PHE A C 1
ATOM 839 O O . PHE A 1 102 ? 1.104 7.084 13.695 1.00 76.81 102 PHE A O 1
ATOM 846 N N . PHE A 1 103 ? -0.764 5.969 13.138 1.00 77.44 103 PHE A N 1
ATOM 847 C CA . PHE A 1 103 ? -1.544 7.163 12.828 1.00 77.44 103 PHE A CA 1
ATOM 848 C C . PHE A 1 103 ? -1.665 8.116 14.023 1.00 77.44 103 PHE A C 1
ATOM 850 O O . PHE A 1 103 ? -1.345 9.300 13.894 1.00 77.44 103 PHE A O 1
ATOM 857 N N . CYS A 1 104 ? -2.056 7.611 15.201 1.00 76.94 104 CYS A N 1
ATOM 858 C CA . CYS A 1 104 ? -2.129 8.404 16.440 1.00 76.94 104 CYS A CA 1
ATOM 859 C C . CYS A 1 104 ? -0.752 8.945 16.876 1.00 76.94 104 CYS A C 1
ATOM 861 O O . CYS A 1 104 ? -0.641 9.985 17.532 1.00 76.94 104 CYS A O 1
ATOM 863 N N . LYS A 1 105 ? 0.335 8.241 16.564 1.00 82.19 105 LYS A N 1
ATOM 864 C CA . LYS A 1 105 ? 1.675 8.695 16.931 1.00 82.19 105 LYS A CA 1
ATOM 865 C C . LYS A 1 105 ? 2.133 9.829 16.015 1.00 82.19 105 LYS A C 1
ATOM 867 O O . LYS A 1 105 ? 2.478 10.904 16.511 1.00 82.19 105 LYS A O 1
ATOM 872 N N . HIS A 1 106 ? 2.075 9.613 14.703 1.00 76.75 106 HIS A N 1
ATOM 873 C CA . HIS A 1 106 ? 2.754 10.452 13.716 1.00 76.75 106 HIS A CA 1
ATOM 874 C C . HIS A 1 106 ? 1.860 11.510 13.063 1.00 76.75 106 HIS A C 1
ATOM 876 O O . HIS A 1 106 ? 2.334 12.603 12.771 1.00 76.75 106 HIS A O 1
ATOM 882 N N . PHE A 1 107 ? 0.570 11.233 12.867 1.00 77.38 107 PHE A N 1
ATOM 883 C CA . PHE A 1 107 ? -0.279 12.077 12.019 1.00 77.38 107 PHE A CA 1
ATOM 884 C C . PHE A 1 107 ? -1.448 12.715 12.738 1.00 77.38 107 PHE A C 1
ATOM 886 O O . PHE A 1 107 ? -1.961 13.724 12.265 1.00 77.38 107 PHE A O 1
ATOM 893 N N . PHE A 1 108 ? -1.867 12.168 13.872 1.00 78.31 108 PHE A N 1
ATOM 894 C CA . PHE A 1 108 ? -3.108 12.570 14.509 1.00 78.31 108 PHE A CA 1
ATOM 895 C C . PHE A 1 108 ? -2.954 12.651 16.020 1.00 78.31 108 PHE A C 1
ATOM 897 O O . PHE A 1 108 ? -2.307 11.817 16.637 1.00 78.31 108 PHE A O 1
ATOM 904 N N . ASP A 1 109 ? -3.495 13.688 16.642 1.00 78.44 109 ASP A N 1
ATOM 905 C CA . ASP A 1 109 ? -3.582 13.778 18.092 1.00 78.44 109 ASP A CA 1
ATOM 906 C C . ASP A 1 109 ? -4.933 13.227 18.547 1.00 78.44 109 ASP A C 1
ATOM 908 O O . ASP A 1 109 ? -5.972 13.869 18.404 1.00 78.44 109 ASP A O 1
ATOM 912 N N . CYS A 1 110 ? -4.899 12.024 19.115 1.00 69.56 110 CYS A N 1
ATOM 913 C CA . CYS A 1 110 ? -6.088 11.309 19.569 1.00 69.56 110 CYS A CA 1
ATOM 914 C C . CYS A 1 110 ? -6.709 11.926 20.842 1.00 69.56 110 CYS A C 1
ATOM 916 O O . CYS A 1 110 ? -7.829 11.571 21.198 1.00 69.56 110 CYS A O 1
ATOM 918 N N . LYS A 1 111 ? -6.025 12.864 21.521 1.00 74.06 111 LYS A N 1
ATOM 919 C CA . LYS A 1 111 ? -6.583 13.621 22.654 1.00 74.06 111 LYS A CA 1
ATOM 920 C C . LYS A 1 111 ? -7.329 14.865 22.192 1.00 74.06 111 LYS A C 1
ATOM 922 O O . LYS A 1 111 ? -8.371 15.182 22.754 1.00 74.06 111 LYS A O 1
ATOM 927 N N . THR A 1 112 ? -6.786 15.579 21.208 1.00 75.62 112 THR A N 1
ATOM 928 C CA . THR A 1 112 ? -7.370 16.837 20.710 1.00 75.62 112 THR A CA 1
ATOM 929 C C . THR A 1 112 ? -8.206 16.660 19.447 1.00 75.62 112 THR A C 1
ATOM 931 O O . THR A 1 112 ? -8.841 17.617 19.018 1.00 75.62 112 THR A O 1
ATOM 934 N N . ASN A 1 113 ? -8.251 15.450 18.881 1.00 73.44 113 ASN A N 1
ATOM 935 C CA . ASN A 1 113 ? -9.003 15.104 17.674 1.00 73.44 113 ASN A CA 1
ATOM 936 C C . ASN A 1 113 ? -8.551 15.910 16.434 1.00 73.44 113 ASN A C 1
ATOM 938 O O . ASN A 1 113 ? -9.371 16.357 15.633 1.00 73.44 113 ASN A O 1
ATOM 942 N N . THR A 1 114 ? -7.238 16.132 16.285 1.00 74.69 114 THR A N 1
ATOM 943 C CA . THR A 1 114 ? -6.660 16.998 15.235 1.00 74.69 114 THR A CA 1
ATOM 944 C C . THR A 1 114 ? -5.495 16.346 14.496 1.00 74.69 114 THR A C 1
ATOM 946 O O . THR A 1 114 ? -4.622 15.743 15.120 1.00 74.69 114 THR A O 1
ATOM 949 N N . LEU A 1 115 ? -5.415 16.539 13.176 1.00 73.50 115 LEU A N 1
ATOM 950 C CA . LEU A 1 115 ? -4.233 16.179 12.385 1.00 73.50 115 LEU A CA 1
ATOM 951 C C . LEU A 1 115 ? -3.019 17.039 12.779 1.00 73.50 115 LEU A C 1
ATOM 953 O O . LEU A 1 115 ? -3.119 18.257 12.902 1.00 73.50 115 LEU A O 1
ATOM 957 N N . LYS A 1 116 ? -1.866 16.388 12.947 1.00 78.88 116 LYS A N 1
ATOM 958 C CA . LYS A 1 116 ? -0.560 16.986 13.268 1.00 78.88 116 LYS A CA 1
ATOM 959 C C . LYS A 1 116 ? 0.230 17.389 12.024 1.00 78.88 116 LYS A C 1
ATOM 961 O O . LYS A 1 116 ? 1.201 18.131 12.135 1.00 78.88 116 LYS A O 1
ATOM 966 N N . VAL A 1 117 ? -0.161 16.880 10.857 1.00 70.94 117 VAL A N 1
ATOM 967 C CA . VAL A 1 117 ? 0.556 17.080 9.595 1.00 70.94 117 VAL A CA 1
ATOM 968 C C . VAL A 1 117 ? -0.290 17.825 8.575 1.00 70.94 117 VAL A C 1
ATOM 970 O O . VAL A 1 117 ? -1.515 17.696 8.533 1.00 70.94 117 VAL A O 1
ATOM 973 N N . LEU A 1 118 ? 0.386 18.588 7.717 1.00 64.81 118 LEU A N 1
ATOM 974 C CA . LEU A 1 118 ? -0.216 19.140 6.509 1.00 64.81 118 LEU A CA 1
ATOM 975 C C . LEU A 1 118 ? -0.402 18.007 5.493 1.00 64.81 118 LEU A C 1
ATOM 977 O O . LEU A 1 118 ? 0.503 17.199 5.286 1.00 64.81 118 LEU A O 1
ATOM 981 N N . ILE A 1 119 ? -1.559 17.958 4.825 1.00 64.44 119 ILE A N 1
ATOM 982 C CA . ILE A 1 119 ? -1.875 16.938 3.806 1.00 64.44 119 ILE A CA 1
ATOM 983 C C . ILE A 1 119 ? -1.193 17.312 2.477 1.00 64.44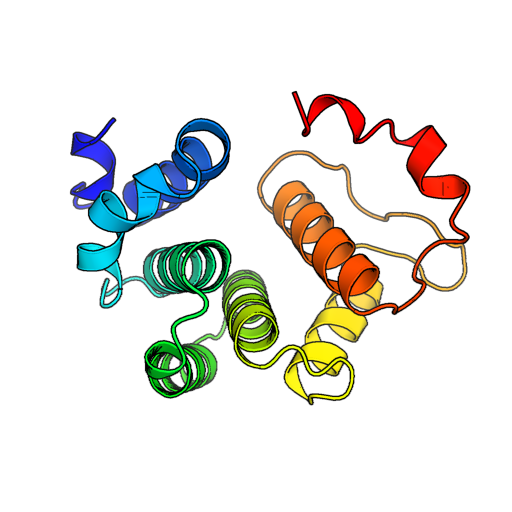 119 ILE A C 1
ATOM 985 O O . ILE A 1 119 ? -1.822 17.528 1.445 1.00 64.44 119 ILE A O 1
ATOM 989 N N . THR A 1 120 ? 0.126 17.464 2.515 1.00 58.12 120 THR A N 1
ATOM 990 C CA . THR A 1 120 ? 0.978 17.776 1.367 1.00 58.12 120 THR A CA 1
ATOM 991 C C . THR A 1 120 ? 2.270 16.975 1.465 1.00 58.12 120 THR A C 1
ATOM 993 O O . THR A 1 120 ? 2.781 16.760 2.560 1.00 58.12 120 THR A O 1
ATOM 996 N N . GLY A 1 121 ? 2.830 16.557 0.329 1.00 62.66 121 GLY A N 1
ATOM 997 C CA . GLY A 1 121 ? 4.049 15.742 0.313 1.00 62.66 121 GLY A CA 1
ATOM 998 C C . GLY A 1 121 ? 3.813 14.275 0.695 1.00 62.66 121 GLY A C 1
ATOM 999 O O . GLY A 1 121 ? 2.680 13.793 0.710 1.00 62.66 121 GLY A O 1
ATOM 1000 N N . SER A 1 122 ? 4.899 13.543 0.950 1.00 60.72 122 SER A N 1
ATOM 1001 C CA . SER A 1 122 ? 4.874 12.106 1.269 1.00 60.72 122 SER A CA 1
ATOM 1002 C C . SER A 1 122 ? 4.157 11.810 2.587 1.00 60.72 122 SER A C 1
ATOM 1004 O O . SER A 1 122 ? 3.321 10.910 2.631 1.00 60.72 122 SER A O 1
ATOM 1006 N N . GLU A 1 123 ? 4.419 12.604 3.626 1.00 65.62 123 GLU A N 1
ATOM 1007 C CA . GLU A 1 123 ? 3.792 12.463 4.947 1.00 65.62 123 GLU A CA 1
ATOM 1008 C C . GLU A 1 123 ? 2.283 12.714 4.896 1.00 65.62 123 GLU A C 1
ATOM 1010 O O . GLU A 1 123 ? 1.503 11.934 5.438 1.00 65.62 123 GLU A O 1
ATOM 1015 N N . GLY A 1 124 ? 1.850 13.753 4.174 1.00 68.69 124 GLY A N 1
ATOM 1016 C CA . GLY A 1 124 ? 0.431 14.039 3.978 1.00 68.69 124 GLY A CA 1
ATOM 1017 C C . GLY A 1 124 ? -0.307 12.927 3.230 1.00 68.69 124 GLY A C 1
ATOM 1018 O O . GLY A 1 124 ? -1.431 12.583 3.589 1.00 68.69 124 GLY A O 1
ATOM 1019 N N . TYR A 1 125 ? 0.337 12.323 2.225 1.00 68.88 125 TYR A N 1
ATOM 1020 C CA . TYR A 1 125 ? -0.220 11.173 1.510 1.00 68.88 125 TYR A CA 1
ATOM 1021 C C . TYR A 1 125 ? -0.350 9.941 2.414 1.00 68.88 125 TYR A C 1
ATOM 1023 O O . TYR A 1 125 ? -1.383 9.276 2.398 1.00 68.88 125 TYR A O 1
ATOM 1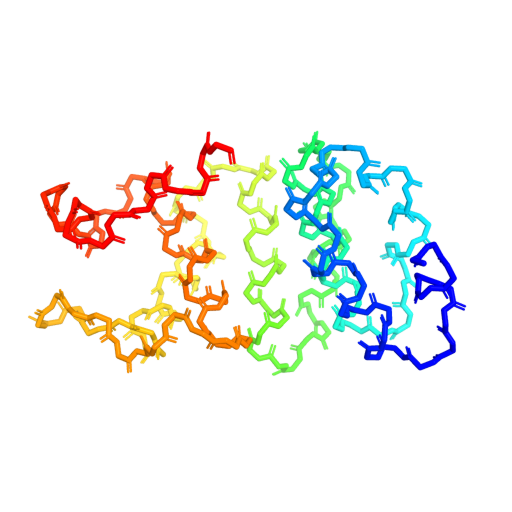031 N N . ALA A 1 126 ? 0.670 9.652 3.226 1.00 68.12 126 ALA A N 1
ATOM 1032 C CA . ALA A 1 126 ? 0.625 8.557 4.191 1.00 68.12 126 ALA A CA 1
ATOM 1033 C C . ALA A 1 126 ? -0.489 8.770 5.230 1.00 68.12 126 ALA A C 1
ATOM 1035 O O . ALA A 1 126 ? -1.279 7.860 5.480 1.00 68.12 126 ALA A O 1
ATOM 1036 N N . ALA A 1 127 ? -0.621 9.988 5.765 1.00 71.50 127 ALA A N 1
ATOM 1037 C CA . ALA A 1 127 ? -1.702 10.349 6.677 1.00 71.50 127 ALA A CA 1
ATOM 1038 C C . ALA A 1 127 ? -3.085 10.164 6.031 1.00 71.50 127 ALA A C 1
ATOM 1040 O O . ALA A 1 127 ? -3.972 9.548 6.621 1.00 71.50 127 ALA A O 1
ATOM 1041 N N . GLN A 1 128 ? -3.268 10.640 4.798 1.00 72.50 128 GLN A N 1
ATOM 1042 C CA . GLN A 1 128 ? -4.515 10.465 4.056 1.00 72.50 128 GLN A CA 1
ATOM 1043 C C . GLN A 1 128 ? -4.867 8.984 3.881 1.00 72.50 128 GLN A C 1
ATOM 1045 O O . GLN A 1 128 ? -5.999 8.578 4.142 1.00 72.50 128 GLN A O 1
ATOM 1050 N N . LEU A 1 129 ? -3.892 8.182 3.452 1.00 71.38 129 LEU A N 1
ATOM 1051 C CA . LEU A 1 129 ? -4.073 6.763 3.191 1.00 71.38 129 LEU A CA 1
ATOM 1052 C C . LEU A 1 129 ? -4.533 6.010 4.436 1.00 71.38 129 LEU A C 1
ATOM 1054 O O . LEU A 1 129 ? -5.530 5.291 4.411 1.00 71.38 129 LEU A O 1
ATOM 1058 N N . ILE A 1 130 ? -3.807 6.207 5.530 1.00 73.38 130 ILE A N 1
ATOM 1059 C CA . ILE A 1 130 ? -4.083 5.534 6.790 1.00 73.38 130 ILE A CA 1
ATOM 1060 C C . ILE A 1 130 ? -5.433 5.977 7.360 1.00 73.38 130 ILE A C 1
ATOM 1062 O O . ILE A 1 130 ? -6.202 5.139 7.828 1.00 73.38 130 ILE A O 1
ATOM 1066 N N . GLY A 1 131 ? -5.755 7.271 7.268 1.00 73.56 131 GLY A N 1
ATOM 1067 C CA . GLY A 1 131 ? -7.051 7.798 7.686 1.00 73.56 131 GLY A CA 1
ATOM 1068 C C . GLY A 1 131 ? -8.222 7.144 6.944 1.00 73.56 131 GLY A C 1
ATOM 1069 O O . GLY A 1 131 ? -9.213 6.785 7.577 1.00 73.56 131 GLY A O 1
ATOM 1070 N N . MET A 1 132 ? -8.097 6.924 5.629 1.00 72.81 132 MET A N 1
ATOM 1071 C CA . MET A 1 132 ? -9.116 6.216 4.840 1.00 72.81 132 MET A CA 1
ATOM 1072 C C . MET A 1 132 ? -9.293 4.766 5.297 1.00 72.81 132 MET A C 1
ATOM 1074 O O . MET A 1 132 ? -10.421 4.336 5.520 1.00 72.81 132 MET A O 1
ATOM 1078 N N . ILE A 1 133 ? -8.192 4.033 5.480 1.00 71.69 133 ILE A N 1
ATOM 1079 C CA . ILE A 1 133 ? -8.225 2.623 5.899 1.00 71.69 133 ILE A CA 1
ATOM 1080 C C . ILE A 1 133 ? -8.872 2.487 7.278 1.00 71.69 133 ILE A C 1
ATOM 1082 O O . ILE A 1 133 ? -9.734 1.637 7.478 1.00 71.69 133 ILE A O 1
ATOM 1086 N N . LEU A 1 134 ? -8.490 3.348 8.225 1.00 72.25 134 LEU A N 1
ATOM 1087 C CA . LEU A 1 134 ? -9.062 3.353 9.571 1.00 72.25 134 LEU A CA 1
ATOM 1088 C C . LEU A 1 134 ? -10.561 3.685 9.549 1.00 72.25 134 LEU A C 1
ATOM 1090 O O . LEU A 1 134 ? -11.334 3.045 10.261 1.00 72.25 134 LEU A O 1
ATOM 1094 N N . GLY A 1 135 ? -10.981 4.618 8.690 1.00 71.31 135 GLY A N 1
ATOM 1095 C CA . GLY A 1 135 ? -12.394 4.926 8.469 1.00 71.31 135 GLY A CA 1
ATOM 1096 C C . GLY A 1 135 ? -13.186 3.743 7.900 1.00 71.31 135 GLY A C 1
ATOM 1097 O O . GLY A 1 135 ? -14.240 3.405 8.435 1.00 71.31 135 GLY A O 1
ATOM 1098 N N . GLU A 1 136 ? -12.671 3.075 6.862 1.00 68.75 136 GLU A N 1
ATOM 1099 C CA . GLU A 1 136 ? -13.298 1.879 6.271 1.00 68.75 136 GLU A CA 1
ATOM 1100 C C . GLU A 1 136 ? -13.375 0.707 7.258 1.00 68.75 136 GLU A C 1
ATOM 1102 O O . GLU A 1 136 ? -14.354 -0.038 7.260 1.00 68.75 136 GLU A O 1
ATOM 1107 N N . ALA A 1 137 ? -12.380 0.576 8.137 1.00 65.81 137 ALA A N 1
ATOM 1108 C CA . ALA A 1 137 ? -12.348 -0.422 9.202 1.00 65.81 137 ALA A CA 1
ATOM 1109 C C . ALA A 1 137 ? -13.350 -0.153 10.335 1.00 65.81 137 ALA A C 1
ATOM 1111 O O . ALA A 1 137 ? -13.411 -0.919 11.299 1.00 65.81 137 ALA A O 1
ATOM 1112 N N . GLY A 1 138 ? -14.120 0.939 10.255 1.00 67.69 138 GLY A N 1
ATOM 1113 C CA . GLY A 1 138 ? -15.041 1.349 11.308 1.00 67.69 138 GLY A CA 1
ATOM 1114 C C . GLY A 1 138 ? -14.316 1.721 12.598 1.00 67.69 138 GLY A C 1
ATOM 1115 O O . GLY A 1 138 ? -14.904 1.615 13.670 1.00 67.69 138 GLY A O 1
ATOM 1116 N N . ILE A 1 139 ? -13.042 2.126 12.511 1.00 65.06 139 ILE A N 1
ATOM 1117 C CA . ILE A 1 139 ? -12.281 2.670 13.633 1.00 65.06 139 ILE A CA 1
ATOM 1118 C C . ILE A 1 139 ? -12.532 4.181 13.614 1.00 65.06 139 ILE A C 1
ATOM 1120 O O . ILE A 1 139 ? -11.931 4.891 12.803 1.00 65.06 139 ILE A O 1
ATOM 1124 N N . PRO A 1 140 ? -13.432 4.700 14.471 1.00 59.00 140 PRO A N 1
ATOM 1125 C CA . PRO A 1 140 ? -13.748 6.114 14.485 1.00 59.00 140 PRO A CA 1
ATOM 1126 C C . PRO A 1 140 ? -12.538 6.856 15.043 1.00 59.00 140 PRO A C 1
ATOM 1128 O O . PRO A 1 140 ? -12.309 6.905 16.249 1.00 59.00 140 PRO A O 1
ATOM 1131 N N . LEU A 1 141 ? -11.725 7.401 14.150 1.00 55.78 141 LEU A N 1
ATOM 1132 C CA . LEU A 1 141 ? -10.727 8.401 14.517 1.00 55.78 141 LEU A CA 1
ATOM 1133 C C . LEU A 1 141 ? -11.294 9.818 14.464 1.00 55.78 141 LEU A C 1
ATOM 1135 O O . LEU A 1 141 ? -10.657 10.741 14.948 1.00 55.78 141 LEU A O 1
ATOM 1139 N N . PHE A 1 142 ? -12.490 9.969 13.897 1.00 53.25 142 PHE A N 1
ATOM 1140 C CA . PHE A 1 142 ? -13.217 11.217 13.749 1.00 53.25 142 PHE A CA 1
ATOM 1141 C C . PHE A 1 142 ? -14.661 10.989 14.210 1.00 53.25 142 PHE A C 1
ATOM 1143 O O . PHE A 1 142 ? -15.252 9.955 13.892 1.00 53.25 142 PHE A O 1
ATOM 1150 N N . GLU A 1 143 ? -15.267 11.958 14.898 1.00 43.34 143 GLU A N 1
ATOM 1151 C CA . GLU A 1 143 ? -16.723 12.085 14.823 1.00 43.34 143 GLU A CA 1
ATOM 1152 C C . GLU A 1 143 ? -17.056 12.376 13.357 1.00 43.34 143 GLU A C 1
ATOM 1154 O O . GLU A 1 143 ? -16.439 13.246 12.744 1.00 43.34 143 GLU A O 1
ATOM 1159 N N . THR A 1 144 ? -17.995 11.638 12.769 1.00 41.69 144 THR A N 1
ATOM 1160 C CA . THR A 1 144 ? -18.316 11.645 11.329 1.00 41.69 144 THR A CA 1
ATOM 1161 C C . THR A 1 144 ? -18.567 13.036 10.720 1.00 41.69 144 THR A C 1
ATOM 1163 O O . THR A 1 144 ? -18.519 13.171 9.502 1.00 41.69 144 THR A O 1
ATOM 1166 N N . GLY A 1 145 ? -18.773 14.077 11.537 1.00 40.47 145 GLY A N 1
ATOM 1167 C CA . GLY A 1 145 ? -18.905 15.472 11.107 1.00 40.47 145 GLY A CA 1
ATOM 1168 C C . GLY A 1 145 ? -17.598 16.238 10.835 1.00 40.47 145 GLY A C 1
ATOM 1169 O O . GLY A 1 145 ? -17.646 17.276 10.183 1.00 40.47 145 GLY A O 1
ATOM 1170 N N . SER A 1 146 ? -16.416 15.780 11.273 1.00 41.50 146 SER A N 1
ATOM 1171 C CA . SER A 1 146 ? -15.169 16.553 11.083 1.00 41.50 146 SER A CA 1
ATOM 1172 C C . SER A 1 146 ? -14.486 16.339 9.726 1.00 41.50 146 SER A C 1
ATOM 1174 O O . SER A 1 146 ? -13.665 17.162 9.326 1.00 41.50 146 SER A O 1
ATOM 1176 N N . LEU A 1 147 ? -14.862 15.306 8.962 1.00 39.94 147 LEU A N 1
ATOM 1177 C CA . LEU A 1 147 ? -14.373 15.089 7.589 1.00 39.94 147 LEU A CA 1
ATOM 1178 C C . LEU A 1 147 ? -15.048 16.008 6.556 1.00 39.94 147 LEU A C 1
ATOM 1180 O O . LEU A 1 147 ? -14.458 16.278 5.508 1.00 39.94 147 LEU A O 1
ATOM 1184 N N . GLU A 1 148 ? -16.239 16.539 6.857 1.00 40.53 148 GLU A N 1
ATOM 1185 C CA . GLU A 1 148 ? -16.911 17.541 6.015 1.00 40.53 148 GLU A CA 1
ATOM 1186 C C . GLU A 1 148 ? -16.107 18.850 5.945 1.00 40.53 148 GLU A C 1
ATOM 1188 O O . GLU A 1 148 ? -16.035 19.483 4.891 1.00 40.53 148 GLU A O 1
ATOM 1193 N N . VAL A 1 149 ? -15.414 19.209 7.035 1.00 39.91 149 VAL A N 1
ATOM 1194 C CA . VAL A 1 149 ? -14.575 20.418 7.132 1.00 39.91 149 VAL A CA 1
ATOM 1195 C C . VAL A 1 149 ? -13.345 20.338 6.222 1.00 39.91 149 VAL A C 1
ATOM 1197 O O . VAL A 1 149 ? -12.894 21.355 5.698 1.00 39.91 149 VAL A O 1
ATOM 1200 N N . TYR A 1 150 ? -12.822 19.134 5.978 1.00 39.78 150 TYR A N 1
ATOM 1201 C CA . TYR A 1 150 ? -11.640 18.927 5.134 1.00 39.78 150 TYR A CA 1
ATOM 1202 C C . TYR A 1 150 ? -11.970 18.696 3.654 1.00 39.78 150 TYR A C 1
ATOM 1204 O O . TYR A 1 150 ? -11.052 18.458 2.870 1.00 39.78 150 TYR A O 1
ATOM 1212 N N . ASN A 1 151 ? -13.255 18.790 3.274 1.00 39.09 151 ASN A N 1
ATOM 1213 C CA . ASN A 1 151 ? -13.775 18.660 1.913 1.00 39.09 151 ASN A CA 1
ATOM 1214 C C . ASN A 1 151 ? -12.982 17.639 1.080 1.00 39.09 151 ASN A C 1
ATOM 1216 O O . ASN A 1 151 ? -12.339 17.990 0.101 1.00 39.09 151 ASN A O 1
ATOM 1220 N N . LEU A 1 152 ? -13.001 16.363 1.470 1.00 38.56 152 LEU A N 1
ATOM 1221 C CA . LEU A 1 152 ? -12.331 15.293 0.717 1.00 38.56 152 LEU A CA 1
ATOM 1222 C C . LEU A 1 152 ? -13.112 14.889 -0.555 1.00 38.56 152 LEU A C 1
ATOM 1224 O O . LEU A 1 152 ? -12.699 13.990 -1.283 1.00 38.56 152 LEU A O 1
ATOM 1228 N N . LEU A 1 153 ? -14.230 15.563 -0.859 1.00 34.22 153 LEU A N 1
ATOM 1229 C CA . LEU A 1 153 ? -15.096 15.284 -2.012 1.00 34.22 153 LEU A CA 1
ATOM 1230 C C . LEU A 1 153 ? -14.422 15.557 -3.366 1.00 34.22 153 LEU A C 1
ATOM 1232 O O . LEU A 1 153 ? -14.823 14.964 -4.367 1.00 34.22 153 LEU A O 1
ATOM 1236 N N . TRP A 1 154 ? -13.384 16.401 -3.427 1.00 35.19 154 TRP A N 1
ATOM 1237 C CA . TRP A 1 154 ? -12.619 16.613 -4.667 1.00 35.19 154 TRP A CA 1
ATOM 1238 C C . TRP A 1 154 ? -11.766 15.398 -5.073 1.00 35.19 154 TRP A C 1
ATOM 1240 O O . TRP A 1 154 ? -11.254 15.374 -6.185 1.00 35.19 154 TRP A O 1
ATOM 1250 N N . LEU A 1 155 ? -11.640 14.380 -4.214 1.00 32.78 155 LEU A N 1
ATOM 1251 C CA . LEU A 1 155 ? -10.912 13.136 -4.505 1.00 32.78 155 LEU A CA 1
ATOM 1252 C C . LEU A 1 155 ? -11.796 12.044 -5.133 1.00 32.78 155 LEU A C 1
ATOM 1254 O O . LEU A 1 155 ? -11.284 11.005 -5.549 1.00 32.78 155 LEU A O 1
ATOM 1258 N N . ILE A 1 156 ? -13.116 12.268 -5.202 1.00 29.89 156 ILE A N 1
ATOM 1259 C CA . ILE A 1 156 ? -14.106 11.331 -5.766 1.00 29.89 156 ILE A CA 1
ATOM 1260 C C . ILE A 1 156 ? -14.661 11.833 -7.121 1.00 29.89 156 ILE A C 1
ATOM 1262 O O . ILE A 1 156 ? -15.615 11.264 -7.647 1.00 29.89 156 ILE A O 1
ATOM 1266 N N . LYS A 1 157 ? -14.072 12.875 -7.724 1.00 26.38 157 LYS A N 1
ATOM 1267 C CA . LYS A 1 157 ? -14.386 13.316 -9.096 1.00 26.38 157 LYS A CA 1
ATOM 1268 C C . LYS A 1 157 ? -13.217 13.090 -10.043 1.00 26.38 157 LYS A C 1
ATOM 1270 O O . LYS A 1 157 ? -12.078 13.420 -9.659 1.00 26.38 157 LYS A O 1
#

Sequence (157 aa):
MKRFLTHEEPLLREKAVQFLEPFLKEKLVPLVKPLRNDPSLAVQSRVLWVLAKYTREKELTEQIMDALNKVVEDTEQIFLAAALYLIDNSPQSREMLFVKDFFCKHFFDCKTNTLKVLITGSEGYAAQLIGMILGEAGIPLFETGSLEVYNLLWLIK

Secondary structure (DSSP, 8-state):
-HHHHT-SSHHHHHHHHHHHHHH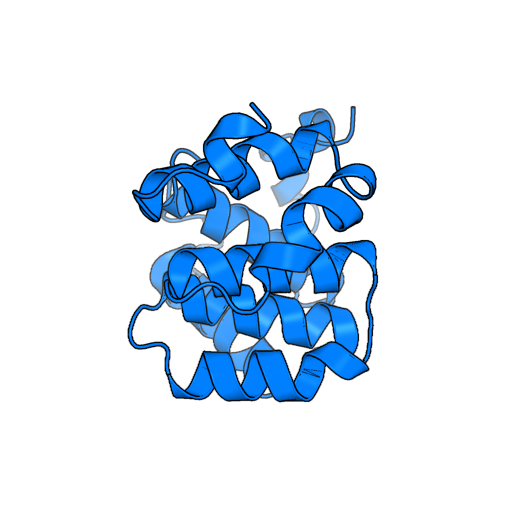HGGGGHHHHGGGGG-SSHHHHHHHHHHHHHHH--GGGHHHHHHHHTT--SHHHHHHHHHHHHHHH--TTSHHHHHHHHHHHHHTEETTTTEESS-S-HHHHHHHHHHHHHHHHTT--SS-TTSTTTTTGGGG--

Foldseek 3Di:
DLVQCVDPDVVSNLVVLVVCCLVCPLVCLVSLVVCCVPPDLSSNLSSLLSCLQNPLDLVCQVSLVVSCVVDPDPLSLLSSLLSNCSNVVACPDPSNVVLVVCLCVQFAVLVVLDGPDDLDDSSNVSNVSSVVSCVSSVNPSDDPPPVVVVPCVVSVD

pLDDT: mean 77.13, std 16.58, range [26.38, 96.06]